Protein AF-V9IIV4-F1 (afdb_monomer_lite)

Structure (mmCIF, N/CA/C/O backbone):
data_AF-V9IIV4-F1
#
_entry.id   AF-V9IIV4-F1
#
loop_
_atom_site.group_PDB
_atom_site.id
_atom_site.type_symbol
_atom_site.label_atom_id
_atom_site.label_alt_id
_atom_site.label_comp_id
_atom_site.label_asym_id
_atom_site.label_entity_id
_atom_site.label_seq_id
_atom_site.pdbx_PDB_ins_code
_atom_site.Cartn_x
_atom_site.Cartn_y
_atom_site.Cartn_z
_atom_site.occupancy
_atom_site.B_iso_or_equiv
_atom_site.auth_seq_id
_atom_site.auth_comp_id
_atom_site.auth_asym_id
_atom_site.auth_atom_id
_atom_site.pdbx_PDB_model_num
ATOM 1 N N . MET A 1 1 ? -5.811 -2.125 16.480 1.00 72.25 1 MET A N 1
ATOM 2 C CA . MET A 1 1 ? -6.351 -2.128 15.098 1.00 72.25 1 MET A CA 1
ATOM 3 C C . MET A 1 1 ? -5.546 -1.252 14.139 1.00 72.25 1 MET A C 1
ATOM 5 O O . MET A 1 1 ? -5.139 -1.759 13.114 1.00 72.25 1 MET A O 1
ATOM 9 N N . GLN A 1 2 ? -5.316 0.039 14.418 1.00 76.25 2 GLN A N 1
ATOM 10 C CA . GLN A 1 2 ? -4.634 0.940 13.460 1.00 76.25 2 GLN A CA 1
ATOM 11 C C . GLN A 1 2 ? -3.145 0.601 13.307 1.00 76.25 2 GLN A C 1
ATOM 13 O O . GLN A 1 2 ? -2.665 0.456 12.193 1.00 76.25 2 GLN A O 1
ATOM 18 N N . LYS A 1 3 ? -2.467 0.363 14.440 1.00 81.25 3 LYS A N 1
ATOM 19 C CA . LYS A 1 3 ? -1.062 -0.071 14.502 1.00 81.25 3 LYS A CA 1
ATOM 20 C C . LYS A 1 3 ? -0.787 -1.344 13.690 1.00 81.25 3 LYS A C 1
ATOM 22 O O . LYS A 1 3 ? 0.240 -1.424 13.039 1.00 81.25 3 LYS A O 1
ATOM 27 N N . ILE A 1 4 ? -1.736 -2.287 13.669 1.00 85.69 4 ILE A N 1
ATOM 28 C CA . ILE A 1 4 ? -1.622 -3.531 12.887 1.00 85.69 4 ILE A CA 1
ATOM 29 C C . ILE A 1 4 ? -1.481 -3.209 11.397 1.00 85.69 4 ILE A C 1
ATOM 31 O O . ILE A 1 4 ? -0.645 -3.803 10.740 1.00 85.69 4 ILE A O 1
ATOM 35 N N . ILE A 1 5 ? -2.229 -2.228 10.880 1.00 87.94 5 ILE A N 1
ATOM 36 C CA . ILE A 1 5 ? -2.138 -1.862 9.461 1.00 87.94 5 ILE A CA 1
ATOM 37 C C . ILE A 1 5 ? -0.801 -1.204 9.141 1.00 87.94 5 ILE A C 1
ATOM 39 O O . ILE A 1 5 ? -0.219 -1.530 8.117 1.00 87.94 5 ILE A O 1
ATOM 43 N N . PHE A 1 6 ? -0.290 -0.327 10.009 1.00 89.81 6 PHE A N 1
ATOM 44 C CA . PHE A 1 6 ? 1.044 0.247 9.811 1.00 89.81 6 PHE A CA 1
ATOM 45 C C . PHE A 1 6 ? 2.130 -0.836 9.792 1.00 89.81 6 PHE A C 1
ATOM 47 O O . PHE A 1 6 ? 3.004 -0.798 8.935 1.00 89.81 6 PHE A O 1
ATOM 54 N N . ILE A 1 7 ? 2.032 -1.841 10.670 1.00 90.75 7 ILE A N 1
ATOM 55 C CA . ILE A 1 7 ? 2.939 -2.999 10.665 1.00 90.75 7 ILE A CA 1
ATOM 56 C C . ILE A 1 7 ? 2.783 -3.812 9.374 1.00 90.75 7 ILE A C 1
ATOM 58 O O . ILE A 1 7 ? 3.779 -4.181 8.763 1.00 90.75 7 ILE A O 1
ATOM 62 N N . SER A 1 8 ? 1.554 -4.066 8.917 1.00 91.69 8 SER A N 1
ATOM 63 C CA . SER A 1 8 ? 1.326 -4.775 7.654 1.00 91.69 8 SER A CA 1
ATOM 64 C C . SER A 1 8 ? 1.916 -4.017 6.462 1.00 91.69 8 SER A C 1
ATOM 66 O O . SER A 1 8 ? 2.561 -4.631 5.622 1.00 91.69 8 SER A O 1
ATOM 68 N N . VAL A 1 9 ? 1.742 -2.691 6.401 1.00 91.69 9 VAL A N 1
ATOM 69 C CA . VAL A 1 9 ? 2.322 -1.842 5.346 1.00 91.69 9 VAL A CA 1
ATOM 70 C C . VAL A 1 9 ? 3.849 -1.873 5.400 1.00 91.69 9 VAL A C 1
ATOM 72 O O . VAL A 1 9 ? 4.477 -2.027 4.362 1.00 91.69 9 VAL A O 1
ATOM 75 N N . MET A 1 10 ? 4.454 -1.818 6.589 1.00 92.06 10 MET A N 1
ATOM 76 C CA . MET A 1 10 ? 5.904 -2.002 6.740 1.00 92.06 10 MET A CA 1
ATOM 77 C C . MET A 1 10 ? 6.371 -3.342 6.177 1.00 92.06 10 MET A C 1
ATOM 79 O O . MET A 1 10 ? 7.348 -3.396 5.441 1.00 92.06 10 MET A O 1
ATOM 83 N N . LEU A 1 11 ? 5.642 -4.416 6.479 1.00 92.31 11 LEU A N 1
ATOM 84 C CA . LEU A 1 11 ? 5.963 -5.755 6.000 1.00 92.31 11 LEU A CA 1
ATOM 85 C C . LEU A 1 11 ? 5.835 -5.861 4.470 1.00 92.31 11 LEU A C 1
ATOM 87 O O . LEU A 1 11 ? 6.667 -6.501 3.834 1.00 92.31 11 LEU A O 1
ATOM 91 N N . LEU A 1 12 ? 4.853 -5.180 3.866 1.00 91.19 12 LEU A N 1
ATOM 92 C CA . LEU A 1 12 ? 4.765 -5.032 2.410 1.00 91.19 12 LEU A CA 1
ATOM 93 C C . LEU A 1 12 ? 6.012 -4.337 1.843 1.00 91.19 12 LEU A C 1
ATOM 95 O O . LEU A 1 12 ? 6.596 -4.841 0.891 1.00 91.19 12 LEU A O 1
ATOM 99 N N . CYS A 1 13 ? 6.427 -3.214 2.435 1.00 91.25 13 CYS A N 1
ATOM 100 C CA . CYS A 1 13 ? 7.571 -2.435 1.957 1.00 91.25 13 CYS A CA 1
ATOM 101 C C . CYS A 1 13 ? 8.914 -3.164 2.097 1.00 91.25 13 CYS A C 1
ATOM 103 O O . CYS A 1 13 ? 9.822 -2.910 1.313 1.00 91.25 13 CYS A O 1
ATOM 105 N N . VAL A 1 14 ? 9.051 -4.046 3.091 1.00 90.12 14 VAL A N 1
ATOM 106 C CA . VAL A 1 14 ? 10.246 -4.889 3.260 1.00 90.12 14 VAL A CA 1
ATOM 107 C C . VAL A 1 14 ? 10.263 -6.029 2.242 1.00 90.12 14 VAL A C 1
ATOM 109 O O . VAL A 1 14 ? 11.318 -6.355 1.710 1.00 90.12 14 VAL A O 1
ATOM 112 N N . ASN A 1 15 ? 9.103 -6.623 1.952 1.00 88.94 15 ASN A N 1
ATOM 113 C CA . ASN A 1 15 ? 9.006 -7.729 0.999 1.00 88.94 15 ASN A CA 1
ATOM 114 C C . ASN A 1 15 ? 9.138 -7.280 -0.465 1.00 88.94 15 ASN A C 1
ATOM 116 O O . ASN A 1 15 ? 9.631 -8.046 -1.288 1.00 88.94 15 ASN A O 1
ATOM 120 N N . ASP A 1 16 ? 8.673 -6.076 -0.801 1.00 87.00 16 ASP A N 1
ATOM 121 C CA . ASP A 1 16 ? 8.770 -5.488 -2.141 1.00 87.00 16 ASP A CA 1
ATOM 122 C C . ASP A 1 16 ? 9.511 -4.148 -2.038 1.00 87.00 16 ASP A C 1
ATOM 124 O O . ASP A 1 16 ? 8.916 -3.109 -1.742 1.00 87.00 16 ASP A O 1
ATOM 128 N N . VAL A 1 17 ? 10.833 -4.171 -2.210 1.00 88.50 17 VAL A N 1
ATOM 129 C CA . VAL A 1 17 ? 11.672 -2.974 -2.075 1.00 88.50 17 VAL A CA 1
ATOM 130 C C . VAL A 1 17 ? 11.602 -2.164 -3.368 1.00 88.50 17 VAL A C 1
ATOM 132 O O . VAL A 1 17 ? 12.116 -2.582 -4.401 1.00 88.50 17 VAL A O 1
ATOM 135 N N . CYS A 1 18 ? 10.979 -0.986 -3.315 1.00 90.12 18 CYS A N 1
ATOM 136 C CA . CYS A 1 18 ? 10.948 -0.041 -4.432 1.00 90.12 18 CYS A CA 1
ATOM 137 C C . CYS A 1 18 ? 10.845 1.416 -3.959 1.00 90.12 18 CYS A C 1
ATOM 139 O O . CYS A 1 18 ? 10.493 1.685 -2.804 1.00 90.12 18 CYS A O 1
ATOM 141 N N . ALA A 1 19 ? 11.100 2.367 -4.866 1.00 90.88 19 ALA A N 1
ATOM 142 C CA . ALA A 1 19 ? 11.063 3.799 -4.559 1.00 90.88 19 ALA A CA 1
ATOM 143 C C . ALA A 1 19 ? 9.706 4.253 -3.987 1.00 90.88 19 ALA A C 1
ATOM 145 O O . ALA A 1 19 ? 9.650 5.014 -3.021 1.00 90.88 19 ALA A O 1
ATOM 146 N N . ILE A 1 20 ? 8.597 3.738 -4.529 1.00 91.56 20 ILE A N 1
ATOM 147 C CA . ILE A 1 20 ? 7.244 4.068 -4.051 1.00 91.56 20 ILE A CA 1
ATOM 148 C C . ILE A 1 20 ? 7.021 3.524 -2.634 1.00 91.56 20 ILE A C 1
ATOM 150 O O . ILE A 1 20 ? 6.477 4.216 -1.772 1.00 91.56 20 ILE A O 1
ATOM 154 N N . ASN A 1 21 ? 7.476 2.302 -2.361 1.00 92.06 21 ASN A N 1
ATOM 155 C CA . ASN A 1 21 ? 7.301 1.680 -1.054 1.00 92.06 21 ASN A CA 1
ATOM 156 C C . ASN A 1 21 ? 8.152 2.363 0.027 1.00 92.06 21 ASN A C 1
ATOM 158 O O . ASN A 1 21 ? 7.715 2.442 1.176 1.00 92.06 21 ASN A O 1
ATOM 162 N N . LEU A 1 22 ? 9.294 2.959 -0.331 1.00 92.50 22 LEU A N 1
ATOM 163 C CA . LEU A 1 22 ? 10.078 3.807 0.573 1.00 92.50 22 LEU A CA 1
ATOM 164 C C . LEU A 1 22 ? 9.273 5.021 1.064 1.00 92.50 22 LEU A C 1
ATOM 166 O O . LEU A 1 22 ? 9.311 5.352 2.250 1.00 92.50 22 LEU A O 1
ATOM 170 N N . ILE A 1 23 ? 8.470 5.643 0.195 1.00 93.38 23 ILE A N 1
ATOM 171 C CA . ILE A 1 23 ? 7.584 6.751 0.589 1.00 93.38 23 ILE A CA 1
ATOM 172 C C . ILE A 1 23 ? 6.574 6.277 1.644 1.00 93.38 23 ILE A C 1
ATOM 174 O O . ILE A 1 23 ? 6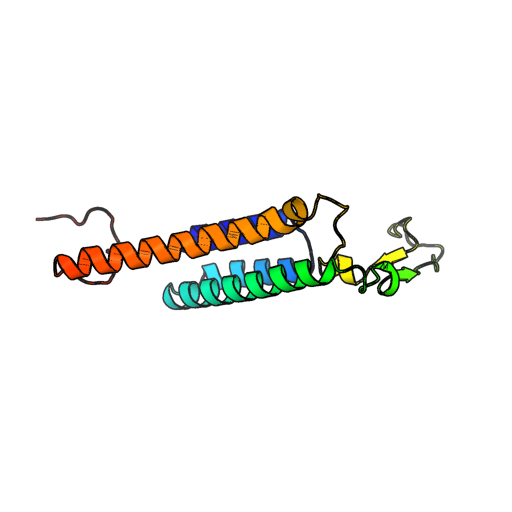.350 6.964 2.643 1.00 93.38 23 ILE A O 1
ATOM 178 N N . PHE A 1 24 ? 6.001 5.079 1.484 1.00 93.38 24 PHE A N 1
ATOM 179 C CA . PHE A 1 24 ? 5.096 4.516 2.492 1.00 93.38 24 PHE A CA 1
ATOM 180 C C . PHE A 1 24 ? 5.782 4.234 3.829 1.00 93.38 24 PHE A C 1
ATOM 182 O O . PHE A 1 24 ? 5.146 4.408 4.876 1.00 93.38 24 PHE A O 1
ATOM 189 N N . VAL A 1 25 ? 7.061 3.848 3.815 1.00 94.31 25 VAL A N 1
ATOM 190 C CA . VAL A 1 25 ? 7.856 3.689 5.038 1.00 94.31 25 VAL A CA 1
ATOM 191 C C . VAL A 1 25 ? 7.968 5.028 5.766 1.00 94.31 25 VAL A C 1
ATOM 193 O O . VAL A 1 25 ? 7.588 5.119 6.934 1.00 94.31 25 VAL A O 1
ATOM 196 N N . LEU A 1 26 ? 8.384 6.087 5.067 1.00 94.31 26 LEU A N 1
ATOM 197 C CA . LEU A 1 26 ? 8.517 7.429 5.647 1.00 94.31 26 LEU A CA 1
ATOM 198 C C . LEU A 1 26 ? 7.190 7.939 6.220 1.00 94.31 26 LEU A C 1
ATOM 200 O O . LEU A 1 26 ? 7.131 8.356 7.379 1.00 94.31 26 LEU A O 1
ATOM 204 N N . ILE A 1 27 ? 6.102 7.837 5.447 1.00 92.75 27 ILE A N 1
ATOM 205 C CA . ILE A 1 27 ? 4.762 8.239 5.896 1.00 92.75 27 ILE A CA 1
ATOM 206 C C . ILE A 1 27 ? 4.377 7.484 7.170 1.00 92.75 27 ILE A C 1
ATOM 208 O O . ILE A 1 27 ? 3.886 8.083 8.122 1.00 92.75 27 ILE A O 1
ATOM 212 N N . SER A 1 28 ? 4.600 6.174 7.215 1.00 91.75 28 SER A N 1
ATOM 213 C CA . SER A 1 28 ? 4.203 5.347 8.355 1.00 91.75 28 SER A CA 1
ATOM 214 C C . SER A 1 28 ? 5.008 5.657 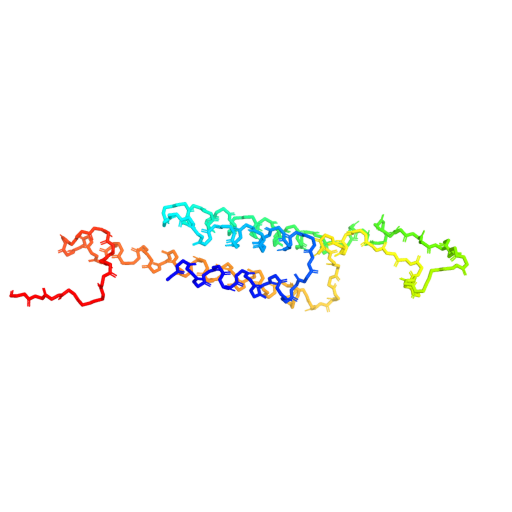9.623 1.00 91.75 28 SER A C 1
ATOM 216 O O . SER A 1 28 ? 4.413 5.737 10.699 1.00 91.75 28 SER A O 1
ATOM 218 N N . VAL A 1 29 ? 6.324 5.882 9.510 1.00 92.06 29 VAL A N 1
ATOM 219 C CA . VAL A 1 29 ? 7.191 6.267 10.644 1.00 92.06 29 VAL A CA 1
ATOM 220 C C . VAL A 1 29 ? 6.797 7.635 11.196 1.00 92.06 29 VAL A C 1
ATOM 222 O O . VAL A 1 29 ? 6.714 7.815 12.408 1.00 92.06 29 VAL A O 1
ATOM 225 N N . ILE A 1 30 ? 6.486 8.596 10.327 1.00 92.12 30 ILE A N 1
ATOM 226 C CA . ILE A 1 30 ? 6.036 9.922 10.758 1.00 92.12 30 ILE A CA 1
ATOM 227 C C . ILE A 1 30 ? 4.667 9.804 11.444 1.00 92.12 30 ILE A C 1
ATOM 229 O O . ILE A 1 30 ? 4.485 10.253 12.576 1.00 92.12 30 ILE A O 1
ATOM 233 N N . MET A 1 31 ? 3.705 9.143 10.797 1.00 91.12 31 MET A N 1
ATOM 234 C CA . MET A 1 31 ? 2.295 9.135 11.207 1.00 91.12 31 MET A CA 1
ATOM 235 C C . MET A 1 31 ? 2.020 8.338 12.485 1.00 91.12 31 MET A C 1
ATOM 237 O O . MET A 1 31 ? 1.021 8.601 13.163 1.00 91.12 31 MET A O 1
ATOM 241 N N . ILE A 1 32 ? 2.900 7.408 12.872 1.00 87.75 32 ILE A N 1
ATOM 242 C CA . ILE A 1 32 ? 2.750 6.666 14.131 1.00 87.75 32 ILE A CA 1
ATOM 243 C C . ILE A 1 32 ? 2.836 7.578 15.367 1.00 87.75 32 ILE A C 1
ATOM 245 O O . ILE A 1 32 ? 2.221 7.268 16.387 1.00 87.75 32 ILE A O 1
ATOM 249 N N . ASN A 1 33 ? 3.517 8.723 15.251 1.00 88.88 33 ASN A N 1
ATOM 250 C CA . ASN A 1 33 ? 3.675 9.709 16.323 1.00 88.88 33 ASN A CA 1
ATOM 251 C C . ASN A 1 33 ? 2.487 10.684 16.439 1.00 88.88 33 ASN A C 1
ATOM 253 O O . ASN A 1 33 ? 2.368 11.411 17.422 1.00 88.88 33 ASN A O 1
ATOM 257 N N . PHE A 1 34 ? 1.583 10.707 15.454 1.00 90.00 34 PHE A N 1
ATOM 258 C CA . PHE A 1 34 ? 0.449 11.634 15.428 1.00 90.00 34 PHE A CA 1
ATOM 259 C C . PHE A 1 34 ? -0.784 11.114 16.181 1.00 90.00 34 PHE A C 1
ATOM 261 O O . PHE A 1 34 ? -0.908 9.941 16.534 1.00 90.00 34 PHE A O 1
ATOM 268 N N . ARG A 1 35 ? -1.758 12.012 16.395 1.00 88.81 35 ARG A N 1
ATOM 269 C CA . ARG A 1 35 ? -3.043 11.696 17.038 1.00 88.81 35 ARG A CA 1
ATOM 270 C C . ARG A 1 35 ? -3.838 10.643 16.253 1.00 88.81 35 ARG A C 1
ATOM 272 O O . ARG A 1 35 ? -3.805 10.572 15.025 1.00 88.81 35 ARG A O 1
ATOM 279 N N . ARG A 1 36 ? -4.665 9.886 16.981 1.00 84.38 36 ARG A N 1
ATOM 280 C CA . ARG A 1 36 ? -5.492 8.782 16.458 1.00 84.38 36 ARG A CA 1
ATOM 281 C C . ARG A 1 36 ? -6.410 9.177 15.292 1.00 84.38 36 ARG A C 1
ATOM 283 O O . ARG A 1 36 ? -6.672 8.347 14.426 1.00 84.38 36 ARG A O 1
ATOM 290 N N . SER A 1 37 ? -6.938 10.400 15.271 1.00 85.38 37 SER A N 1
ATOM 291 C CA . SER A 1 37 ? -7.789 10.890 14.176 1.00 85.38 37 SER A CA 1
ATOM 292 C C . SER A 1 37 ? -7.021 10.954 12.853 1.00 85.38 37 SER A C 1
ATOM 294 O O . SER A 1 37 ? -7.476 10.400 11.851 1.00 85.38 37 SER A O 1
ATOM 296 N N . ILE A 1 38 ? -5.820 11.534 12.884 1.00 88.94 38 ILE A N 1
ATOM 297 C CA . ILE A 1 38 ? -4.914 11.654 11.736 1.00 88.94 38 ILE A CA 1
ATOM 298 C C . ILE A 1 38 ? -4.487 10.262 11.267 1.00 88.94 38 ILE A C 1
ATOM 300 O O . ILE A 1 38 ? -4.645 9.945 10.095 1.00 88.94 38 ILE A O 1
ATOM 304 N N . GLN A 1 39 ? -4.099 9.373 12.189 1.00 89.44 39 GLN A N 1
ATOM 305 C CA . GLN A 1 39 ? -3.752 7.982 11.866 1.00 89.44 39 GLN A CA 1
ATOM 306 C C . GLN A 1 39 ? -4.868 7.241 11.111 1.00 89.44 39 GLN A C 1
ATOM 308 O O . GLN A 1 39 ? -4.600 6.471 10.189 1.00 89.44 39 GLN A O 1
ATOM 313 N N . ILE A 1 40 ? -6.139 7.455 11.477 1.00 87.31 40 ILE A N 1
ATOM 314 C CA . ILE A 1 40 ? -7.273 6.848 10.762 1.00 87.31 40 ILE A CA 1
ATOM 315 C C . ILE A 1 40 ? -7.368 7.383 9.337 1.00 87.31 40 ILE A C 1
ATOM 317 O O . ILE A 1 40 ? -7.619 6.586 8.431 1.00 87.31 40 ILE A O 1
ATOM 321 N N . CYS A 1 41 ? -7.220 8.697 9.164 1.00 90.25 41 CYS A N 1
ATOM 322 C CA . CYS A 1 41 ? -7.277 9.344 7.861 1.00 90.25 41 CYS A CA 1
ATOM 323 C C . CYS A 1 41 ? -6.157 8.815 6.959 1.00 90.25 41 CYS A C 1
ATOM 325 O O . CYS A 1 41 ? -6.442 8.249 5.904 1.00 90.25 41 CYS A O 1
ATOM 327 N N . THR A 1 42 ? -4.915 8.853 7.450 1.00 91.62 42 THR A N 1
ATOM 328 C CA . THR A 1 42 ? -3.728 8.349 6.755 1.00 91.62 42 THR A CA 1
ATOM 329 C C . THR A 1 42 ? -3.907 6.907 6.308 1.00 91.62 42 THR A C 1
ATOM 331 O O . THR A 1 42 ? -3.677 6.601 5.146 1.00 91.62 42 THR A O 1
ATOM 334 N N . VAL A 1 43 ? -4.374 6.010 7.183 1.00 90.38 43 VAL A N 1
ATOM 335 C CA . VAL A 1 43 ? -4.559 4.603 6.797 1.00 90.38 43 VAL A CA 1
ATOM 336 C C . VAL A 1 43 ? -5.584 4.439 5.670 1.00 90.38 43 VAL A C 1
ATOM 338 O O . VAL A 1 43 ? -5.403 3.577 4.817 1.00 90.38 43 VAL A O 1
ATOM 341 N N . ASN A 1 44 ? -6.655 5.236 5.645 1.00 90.62 44 ASN A N 1
ATOM 342 C CA . ASN A 1 44 ? -7.626 5.157 4.550 1.00 90.62 44 ASN A CA 1
ATOM 343 C C . ASN A 1 44 ? -7.023 5.674 3.234 1.00 90.62 44 ASN A C 1
ATOM 345 O O . ASN A 1 44 ? -7.252 5.064 2.196 1.00 90.62 44 ASN A O 1
ATOM 349 N N . ILE A 1 45 ? -6.242 6.759 3.289 1.00 92.94 45 ILE A N 1
ATOM 350 C CA . ILE A 1 45 ? -5.551 7.322 2.121 1.00 92.94 45 ILE A CA 1
ATOM 351 C C . ILE A 1 45 ? -4.530 6.318 1.580 1.00 92.94 45 ILE A C 1
ATOM 353 O O . ILE A 1 45 ? -4.563 5.987 0.401 1.00 92.94 45 ILE A O 1
ATOM 357 N N . VAL A 1 46 ? -3.676 5.765 2.445 1.00 92.44 46 VAL A N 1
ATOM 358 C CA . VAL A 1 46 ? -2.678 4.755 2.064 1.00 92.44 46 VAL A CA 1
ATOM 359 C C . VAL A 1 46 ? -3.353 3.525 1.460 1.00 92.44 46 VAL A C 1
ATOM 361 O O . VAL A 1 46 ? -2.914 3.051 0.421 1.00 92.44 46 VAL A O 1
ATOM 364 N N . ALA A 1 47 ? -4.455 3.039 2.042 1.00 92.00 47 ALA A N 1
ATOM 365 C CA . ALA A 1 47 ? -5.201 1.916 1.475 1.00 92.00 47 ALA A CA 1
ATOM 366 C C . ALA A 1 47 ? -5.759 2.224 0.072 1.00 92.00 47 ALA A C 1
ATOM 368 O O . ALA A 1 47 ? -5.700 1.367 -0.806 1.00 92.00 47 ALA A O 1
ATOM 369 N N . ALA A 1 48 ? -6.257 3.444 -0.157 1.00 94.00 48 ALA A N 1
ATOM 370 C CA . ALA A 1 48 ? -6.728 3.870 -1.474 1.00 94.00 48 ALA A CA 1
ATOM 371 C C . ALA A 1 48 ? -5.581 3.941 -2.496 1.00 94.00 48 ALA A C 1
ATOM 373 O O . ALA A 1 48 ? -5.718 3.420 -3.601 1.00 94.00 48 ALA A O 1
ATOM 374 N N . ILE A 1 49 ? -4.432 4.511 -2.114 1.00 94.88 49 ILE A N 1
ATOM 375 C CA . ILE A 1 49 ? -3.244 4.584 -2.980 1.00 94.88 49 ILE A CA 1
ATOM 376 C C . ILE A 1 49 ? -2.729 3.177 -3.306 1.00 94.88 49 ILE A C 1
ATOM 378 O O . ILE A 1 49 ? -2.449 2.888 -4.463 1.00 94.88 49 ILE A O 1
ATOM 382 N N . ILE A 1 50 ? -2.653 2.277 -2.322 1.00 93.50 50 ILE A N 1
ATOM 383 C CA . ILE A 1 50 ? -2.274 0.869 -2.534 1.00 93.50 50 ILE A CA 1
ATOM 384 C C . ILE A 1 50 ? -3.235 0.187 -3.517 1.00 93.50 50 ILE A C 1
ATOM 386 O O . ILE A 1 50 ? -2.783 -0.566 -4.376 1.00 93.50 50 ILE A O 1
ATOM 390 N N . GLY A 1 51 ? -4.537 0.483 -3.442 1.00 94.44 51 GLY A N 1
ATOM 391 C CA . GLY A 1 51 ? -5.522 0.020 -4.421 1.00 94.44 51 GLY A CA 1
ATOM 392 C C . GLY A 1 51 ? -5.232 0.523 -5.839 1.00 94.44 51 GLY A C 1
ATOM 393 O O . GLY A 1 51 ? -5.205 -0.270 -6.776 1.00 94.44 51 GLY A O 1
ATOM 394 N N . ILE A 1 52 ? -4.942 1.819 -5.995 1.00 94.69 52 ILE A N 1
ATOM 395 C CA . ILE A 1 52 ? -4.562 2.413 -7.288 1.00 94.69 52 ILE A CA 1
ATOM 396 C C . ILE A 1 52 ? -3.276 1.771 -7.827 1.00 94.69 52 ILE A C 1
ATOM 398 O O . ILE A 1 52 ? -3.221 1.403 -8.998 1.00 94.69 52 ILE A O 1
ATOM 402 N N . LEU A 1 53 ? -2.262 1.579 -6.979 1.00 93.00 53 LEU A N 1
ATOM 403 C CA . LEU A 1 53 ? -1.005 0.930 -7.359 1.00 93.00 53 LEU A CA 1
ATOM 404 C C . LEU A 1 53 ? -1.213 -0.524 -7.781 1.00 93.00 53 LEU A C 1
ATOM 406 O O . LEU A 1 53 ? -0.603 -0.963 -8.751 1.00 93.00 53 LEU A O 1
ATOM 410 N N . MET A 1 54 ? -2.082 -1.264 -7.091 1.00 93.00 54 MET A N 1
ATOM 411 C CA . MET A 1 54 ? -2.423 -2.635 -7.463 1.00 93.00 54 MET A CA 1
ATOM 412 C C . MET A 1 54 ? -3.053 -2.686 -8.857 1.00 93.00 54 MET A C 1
ATOM 414 O O . MET A 1 54 ? -2.614 -3.480 -9.687 1.00 93.00 54 MET A O 1
ATOM 418 N N . VAL A 1 55 ? -4.021 -1.811 -9.145 1.00 94.19 55 VAL A N 1
ATOM 419 C CA . VAL A 1 55 ? -4.622 -1.722 -10.486 1.00 94.19 55 VAL A CA 1
ATOM 420 C C . VAL A 1 55 ? -3.578 -1.301 -11.522 1.00 94.19 55 VAL A C 1
ATOM 422 O O . VAL A 1 55 ? -3.501 -1.910 -12.584 1.00 94.19 55 VAL A O 1
ATOM 425 N N . GLY A 1 56 ? -2.720 -0.328 -11.208 1.00 92.75 56 GLY A N 1
ATOM 426 C CA . GLY A 1 56 ? -1.625 0.088 -12.087 1.00 92.75 56 GLY A CA 1
ATOM 427 C C . GLY A 1 56 ? -0.668 -1.061 -12.423 1.00 92.75 56 GLY A C 1
ATOM 428 O O . GLY A 1 56 ? -0.361 -1.288 -13.592 1.00 92.75 56 GLY A O 1
ATOM 429 N N . LYS A 1 57 ? -0.262 -1.851 -11.420 1.00 90.94 57 LYS A N 1
ATOM 430 C CA . LYS A 1 57 ? 0.579 -3.045 -11.609 1.00 90.94 57 LYS A CA 1
ATOM 431 C C . LYS A 1 57 ? -0.112 -4.124 -12.444 1.00 90.94 57 LYS A C 1
ATOM 433 O O . LYS A 1 57 ? 0.571 -4.807 -13.202 1.00 90.94 57 LYS A O 1
ATOM 438 N N . MET A 1 58 ? -1.434 -4.276 -12.326 1.00 92.06 58 MET A N 1
ATOM 439 C CA . MET A 1 58 ? -2.220 -5.188 -13.168 1.00 92.06 58 MET A CA 1
ATOM 440 C C . MET A 1 58 ? -2.289 -4.711 -14.620 1.00 92.06 58 MET A C 1
ATOM 442 O O . MET A 1 58 ? -2.061 -5.503 -15.529 1.00 92.06 58 MET A O 1
ATOM 446 N N . LEU A 1 59 ? -2.550 -3.420 -14.845 1.00 92.06 59 LEU A N 1
ATOM 447 C CA . LEU A 1 59 ? -2.585 -2.836 -16.188 1.00 92.06 59 LEU A CA 1
ATOM 448 C C . LEU A 1 59 ? -1.228 -2.944 -16.887 1.00 92.06 59 LEU A C 1
ATOM 450 O O . LEU A 1 59 ? -1.183 -3.193 -18.084 1.00 92.06 59 LEU A O 1
ATOM 454 N N . TYR A 1 60 ? -0.124 -2.840 -16.146 1.00 90.12 60 TYR A N 1
ATOM 455 C CA . TYR A 1 60 ? 1.221 -2.998 -16.701 1.00 90.12 60 TYR A CA 1
ATOM 456 C C . TYR A 1 60 ? 1.505 -4.399 -17.278 1.00 90.12 60 TYR A C 1
ATOM 458 O O . TYR A 1 60 ? 2.400 -4.564 -18.106 1.00 90.12 60 TYR A O 1
ATOM 466 N N . GLN A 1 61 ? 0.736 -5.419 -16.880 1.00 90.12 61 GLN A N 1
ATOM 467 C CA . GLN A 1 61 ? 0.922 -6.787 -17.376 1.00 90.12 61 GLN A CA 1
ATOM 468 C C . GLN A 1 61 ? 0.442 -6.990 -18.815 1.00 90.12 61 GLN A C 1
ATOM 470 O O . GLN A 1 61 ? 0.771 -8.010 -19.420 1.00 90.12 61 GLN A O 1
ATOM 475 N N . ILE A 1 62 ? -0.323 -6.053 -19.390 1.00 89.38 62 ILE A N 1
ATOM 476 C CA . ILE A 1 62 ? -0.798 -6.187 -20.771 1.00 89.38 62 ILE A CA 1
ATOM 477 C C . ILE A 1 62 ? 0.379 -6.311 -21.748 1.00 89.38 62 ILE A C 1
ATOM 479 O O . ILE A 1 62 ? 1.446 -5.716 -21.572 1.00 89.38 62 ILE A O 1
ATOM 483 N N . GLN A 1 63 ? 0.178 -7.076 -22.819 1.00 83.12 63 GLN A N 1
ATOM 484 C CA . GLN A 1 63 ? 1.216 -7.308 -23.829 1.00 83.12 63 GLN A CA 1
ATOM 485 C C . GLN A 1 63 ? 1.631 -6.023 -24.558 1.00 83.12 63 GLN A C 1
ATOM 487 O O . GLN A 1 63 ? 2.778 -5.906 -24.971 1.00 83.12 63 GLN A O 1
ATOM 492 N N . TYR A 1 64 ? 0.730 -5.041 -24.643 1.00 83.50 64 TYR A N 1
ATOM 493 C CA . TYR A 1 64 ? 0.966 -3.763 -25.317 1.00 83.50 64 TYR A CA 1
ATOM 494 C C . TYR A 1 64 ? 2.098 -2.929 -24.691 1.00 83.50 64 TYR A C 1
ATOM 496 O O . TYR A 1 64 ? 2.789 -2.184 -25.378 1.00 83.50 64 TYR A O 1
ATOM 504 N N . ILE A 1 65 ? 2.300 -3.047 -23.379 1.00 84.44 65 ILE A N 1
ATOM 505 C CA . ILE A 1 65 ? 3.333 -2.305 -22.658 1.00 84.44 65 ILE A CA 1
ATOM 506 C C . ILE A 1 65 ? 4.652 -3.072 -22.786 1.00 84.44 65 ILE A C 1
ATOM 508 O O . ILE A 1 65 ? 4.783 -4.132 -2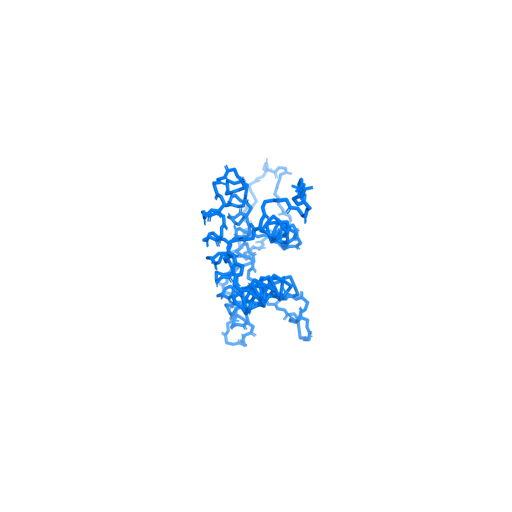2.193 1.00 84.44 65 ILE A O 1
ATOM 512 N N . ASN A 1 66 ? 5.644 -2.574 -23.523 1.00 86.31 66 ASN A N 1
ATOM 513 C CA . ASN A 1 66 ? 6.938 -3.259 -23.622 1.00 86.31 66 ASN A CA 1
ATOM 514 C C . ASN A 1 66 ? 7.886 -2.836 -22.489 1.00 86.31 66 ASN A C 1
ATOM 516 O O . ASN A 1 66 ? 8.288 -1.677 -22.440 1.00 86.31 66 ASN A O 1
ATOM 520 N N . HIS A 1 67 ? 8.261 -3.777 -21.610 1.00 86.38 67 HIS A N 1
ATOM 521 C CA . HIS A 1 67 ? 9.148 -3.513 -20.468 1.00 86.38 67 HIS A CA 1
ATOM 522 C C . HIS A 1 67 ? 10.502 -2.944 -20.907 1.00 86.38 67 HIS A C 1
ATOM 524 O O . HIS A 1 67 ? 11.057 -2.101 -20.207 1.00 86.38 67 HIS A O 1
ATOM 530 N N . SER A 1 68 ? 10.976 -3.316 -22.101 1.00 85.88 68 SER A N 1
ATOM 531 C CA . SER A 1 68 ? 12.290 -2.885 -22.561 1.00 85.88 68 SER A CA 1
ATOM 532 C C . SER A 1 68 ? 12.376 -1.409 -22.949 1.00 85.88 68 SER A C 1
ATOM 534 O O . SER A 1 68 ? 13.458 -0.853 -23.101 1.00 85.88 68 SER A O 1
ATOM 536 N N . ASN A 1 69 ? 11.233 -0.734 -23.101 1.00 87.75 69 ASN A N 1
ATOM 537 C CA . ASN A 1 69 ? 11.208 0.692 -23.426 1.00 87.75 69 ASN A CA 1
ATOM 538 C C . ASN A 1 69 ? 11.715 1.571 -22.269 1.00 87.75 69 ASN A C 1
ATOM 540 O O . ASN A 1 69 ? 11.991 2.749 -22.480 1.00 87.75 69 ASN A O 1
ATOM 544 N N . TRP A 1 70 ? 11.805 1.021 -21.055 1.00 85.06 70 TRP A N 1
ATOM 545 C CA . TRP A 1 70 ? 12.310 1.719 -19.868 1.00 85.06 70 TRP A CA 1
ATOM 546 C C . TRP A 1 70 ? 13.752 1.356 -19.519 1.00 85.06 70 TRP A C 1
ATOM 548 O O . TRP A 1 70 ? 14.239 1.770 -18.463 1.00 85.06 70 TRP A O 1
ATOM 558 N N . ASP A 1 71 ? 14.424 0.598 -20.385 1.00 87.69 71 ASP A N 1
ATOM 559 C CA . ASP A 1 71 ? 15.811 0.217 -20.186 1.00 87.69 71 ASP A CA 1
ATOM 560 C C . ASP A 1 71 ? 16.755 1.370 -20.536 1.00 87.69 71 ASP A C 1
ATOM 562 O O . ASP A 1 71 ? 16.718 1.947 -21.623 1.00 87.69 71 ASP A O 1
ATOM 566 N N . ILE A 1 72 ? 17.643 1.681 -19.601 1.00 84.19 72 ILE A N 1
ATOM 567 C CA . ILE A 1 72 ? 18.777 2.576 -19.767 1.00 84.19 72 ILE A CA 1
ATOM 568 C C . ILE A 1 72 ? 20.023 1.711 -19.910 1.00 84.19 72 ILE A C 1
ATOM 570 O O . ILE A 1 72 ? 20.353 0.921 -19.023 1.00 84.19 72 ILE A O 1
ATOM 574 N N . ASN A 1 73 ? 20.735 1.902 -21.017 1.00 82.94 73 ASN A N 1
ATOM 575 C CA . ASN A 1 73 ? 22.020 1.265 -21.249 1.00 82.94 73 ASN A CA 1
ATOM 576 C C . ASN A 1 73 ? 23.143 2.103 -20.614 1.00 82.94 73 ASN A C 1
ATOM 578 O O . ASN A 1 73 ? 23.433 3.217 -21.047 1.00 82.94 73 ASN A O 1
ATOM 582 N N . CYS A 1 74 ? 23.772 1.557 -19.582 1.00 75.00 74 CYS A N 1
ATOM 583 C CA . CYS A 1 74 ? 24.882 2.127 -18.832 1.00 75.00 74 CYS A CA 1
ATOM 584 C C . CYS A 1 74 ? 26.191 1.416 -19.217 1.00 75.00 74 CYS A C 1
ATOM 586 O O . CYS A 1 74 ? 26.796 0.724 -18.403 1.00 75.00 74 CYS A O 1
ATOM 588 N N . THR A 1 75 ? 26.633 1.554 -20.470 1.00 72.00 75 THR A N 1
ATOM 589 C CA . THR A 1 75 ? 27.870 0.920 -20.979 1.00 72.00 75 THR A CA 1
ATOM 590 C C . THR A 1 75 ? 29.144 1.726 -20.725 1.00 72.00 75 THR A C 1
ATOM 592 O O . THR A 1 75 ? 30.232 1.271 -21.068 1.00 72.00 75 THR A O 1
ATOM 595 N N . VAL A 1 76 ? 29.043 2.923 -20.143 1.00 67.19 76 VAL A N 1
ATOM 596 C CA . VAL A 1 76 ? 30.213 3.756 -19.838 1.00 67.19 76 VAL A CA 1
ATOM 597 C C . VAL A 1 76 ? 30.736 3.367 -18.459 1.00 67.19 76 VAL A C 1
ATOM 599 O O . VAL A 1 76 ? 30.215 3.828 -17.449 1.00 67.19 76 VAL A O 1
ATOM 602 N N . VAL A 1 77 ? 31.747 2.500 -18.420 1.00 61.47 77 VAL A N 1
ATOM 603 C CA . VAL A 1 77 ? 32.531 2.214 -17.211 1.00 61.47 77 VAL A CA 1
ATOM 604 C C . VAL A 1 77 ? 33.675 3.230 -17.159 1.00 61.47 77 VAL A C 1
ATOM 606 O O . VAL A 1 77 ? 34.589 3.131 -17.977 1.00 61.47 77 VAL A O 1
ATOM 609 N N . PRO A 1 78 ? 33.675 4.223 -16.251 1.00 57.59 78 PRO A N 1
ATOM 610 C CA . PRO A 1 78 ? 34.880 4.992 -15.990 1.00 57.59 78 PRO A CA 1
ATOM 611 C C . PRO A 1 78 ? 35.857 4.073 -15.251 1.00 57.59 78 PRO A C 1
ATOM 613 O O . PRO A 1 78 ? 35.469 3.403 -14.293 1.00 57.59 78 PRO A O 1
ATOM 616 N N . GLU A 1 79 ? 37.116 4.055 -15.681 1.00 58.62 79 GLU A N 1
ATOM 617 C CA . GLU A 1 79 ? 38.159 3.076 -15.323 1.00 58.62 79 GLU A CA 1
ATOM 618 C C . GLU A 1 79 ? 38.483 2.935 -13.812 1.00 58.62 79 GLU A C 1
ATOM 620 O O . GLU A 1 79 ? 39.325 2.123 -13.452 1.00 58.62 79 GLU A O 1
ATOM 625 N N . ASN A 1 80 ? 37.813 3.660 -12.901 1.00 58.34 80 ASN A N 1
ATOM 626 C CA . ASN A 1 80 ? 38.191 3.764 -11.482 1.00 58.34 80 ASN A CA 1
ATOM 627 C C . ASN A 1 80 ? 37.054 3.619 -10.443 1.00 58.34 80 ASN A C 1
ATOM 629 O O . ASN A 1 80 ? 37.226 4.034 -9.296 1.00 58.34 80 ASN A O 1
ATOM 633 N N . HIS A 1 81 ? 35.899 3.023 -10.767 1.00 57.69 81 HIS A N 1
ATOM 634 C CA . HIS A 1 81 ? 34.823 2.846 -9.774 1.00 57.69 81 HIS A CA 1
ATOM 635 C C . HIS A 1 81 ? 34.622 1.388 -9.335 1.00 57.69 81 HIS A C 1
ATOM 637 O O . HIS A 1 81 ? 33.961 0.594 -10.002 1.00 57.69 81 HIS A O 1
ATOM 643 N N . GLN A 1 82 ? 35.110 1.082 -8.127 1.00 57.31 82 GLN A N 1
ATOM 644 C CA . GLN A 1 82 ? 34.976 -0.192 -7.396 1.00 57.31 82 GLN A CA 1
ATOM 645 C C . GLN A 1 82 ? 33.517 -0.575 -7.035 1.00 57.31 82 GLN A C 1
ATOM 647 O O . GLN A 1 82 ? 33.271 -1.655 -6.507 1.00 57.31 82 GLN A O 1
ATOM 652 N N . TYR A 1 83 ? 32.541 0.288 -7.342 1.00 57.47 83 TYR A N 1
ATOM 653 C CA . TYR A 1 83 ? 31.110 0.094 -7.059 1.00 57.47 83 TYR A CA 1
ATOM 654 C C . TYR A 1 83 ? 30.240 -0.024 -8.323 1.00 57.47 83 TYR A C 1
ATOM 656 O O . TYR A 1 83 ? 29.015 0.062 -8.243 1.00 57.47 83 TYR A O 1
ATOM 664 N N . SER A 1 84 ? 30.854 -0.198 -9.494 1.00 55.22 84 SER A N 1
ATOM 665 C CA . SER A 1 84 ? 30.131 -0.373 -10.757 1.00 55.22 84 SER A CA 1
ATOM 666 C C . SER A 1 84 ? 29.490 -1.762 -10.791 1.00 55.22 84 SER A C 1
ATOM 668 O O . SER A 1 84 ? 30.190 -2.769 -10.720 1.00 55.22 84 SER A O 1
ATOM 670 N N . SER A 1 85 ? 28.162 -1.837 -10.880 1.00 58.66 85 SER A N 1
ATOM 671 C CA . SER A 1 85 ? 27.472 -3.106 -11.137 1.00 58.66 85 SER A CA 1
ATOM 672 C C . SER A 1 85 ? 27.897 -3.671 -12.493 1.00 58.66 85 SER A C 1
ATOM 674 O O . SER A 1 85 ? 27.973 -2.926 -13.468 1.00 58.66 85 SER A O 1
ATOM 676 N N . ASN A 1 86 ? 28.091 -4.989 -12.576 1.00 58.81 86 ASN A N 1
ATOM 677 C CA . ASN A 1 86 ? 28.373 -5.686 -13.837 1.00 58.81 86 ASN A CA 1
ATOM 678 C C . ASN A 1 86 ? 27.187 -5.652 -14.823 1.00 58.81 86 ASN A C 1
ATOM 680 O O . ASN A 1 86 ? 27.349 -6.025 -15.983 1.00 58.81 86 ASN A O 1
ATOM 684 N N . ASN A 1 87 ? 25.999 -5.217 -14.382 1.00 63.31 87 ASN A N 1
ATOM 685 C CA . ASN A 1 87 ? 24.857 -5.013 -15.267 1.00 63.31 87 ASN A CA 1
ATOM 686 C C . ASN A 1 87 ? 25.006 -3.703 -16.043 1.00 63.31 87 ASN A C 1
ATOM 688 O O . ASN A 1 87 ? 24.896 -2.612 -15.483 1.00 63.31 87 ASN A O 1
ATOM 692 N N . SER A 1 88 ? 25.164 -3.830 -17.359 1.00 68.31 88 SER A N 1
ATOM 693 C CA . SER A 1 88 ? 25.203 -2.709 -18.298 1.00 68.31 88 SER A CA 1
ATOM 694 C C . SER A 1 88 ? 23.827 -2.102 -18.573 1.00 68.31 88 SER A C 1
ATOM 696 O O . SER A 1 88 ? 23.741 -1.141 -19.323 1.00 68.31 88 SER A O 1
ATOM 698 N N . MET A 1 89 ? 22.743 -2.644 -18.013 1.00 75.12 89 MET A N 1
ATOM 699 C CA . MET A 1 89 ? 21.375 -2.257 -18.353 1.00 75.12 89 MET A CA 1
ATOM 700 C C . MET A 1 89 ? 20.509 -2.185 -17.096 1.00 75.12 89 MET A C 1
ATOM 702 O O . MET A 1 89 ? 20.500 -3.114 -16.286 1.00 75.12 89 MET A O 1
ATOM 706 N N . TYR A 1 90 ? 19.808 -1.065 -16.934 1.00 80.88 90 TYR A N 1
ATOM 707 C CA . TYR A 1 90 ? 18.938 -0.780 -15.795 1.00 80.88 90 TYR A CA 1
ATOM 708 C C . TYR A 1 90 ? 17.558 -0.362 -16.266 1.00 80.88 90 TYR A C 1
ATOM 710 O O . TYR A 1 90 ? 17.449 0.486 -17.144 1.00 80.88 90 TYR A O 1
ATOM 718 N N . ASN A 1 91 ? 16.508 -0.866 -15.626 1.00 86.69 91 ASN A N 1
ATOM 719 C CA . ASN A 1 91 ? 15.144 -0.490 -15.963 1.00 86.69 91 ASN A CA 1
ATOM 720 C C . ASN A 1 91 ? 14.562 0.501 -14.943 1.00 86.69 91 ASN A C 1
ATOM 722 O O . ASN A 1 91 ? 14.494 0.229 -13.741 1.00 86.69 91 ASN A O 1
ATOM 726 N N . ILE A 1 92 ? 14.097 1.658 -15.420 1.00 87.50 92 ILE A N 1
ATOM 727 C CA . ILE A 1 92 ? 13.501 2.686 -14.550 1.00 87.50 92 ILE A CA 1
ATOM 728 C C . ILE A 1 92 ? 12.173 2.206 -13.948 1.00 87.50 92 ILE A C 1
ATOM 730 O O . ILE A 1 92 ? 11.859 2.527 -12.800 1.00 87.50 92 ILE A O 1
ATOM 734 N N . ALA A 1 93 ? 11.376 1.444 -14.702 1.00 88.75 93 ALA A N 1
ATOM 735 C CA . ALA A 1 93 ? 10.092 0.943 -14.224 1.00 88.75 93 ALA A CA 1
ATOM 736 C C . ALA A 1 93 ? 10.285 -0.008 -13.035 1.00 88.75 93 ALA A C 1
ATOM 738 O O . ALA A 1 93 ? 9.559 0.109 -12.043 1.00 88.75 93 ALA A O 1
ATOM 739 N N . GLU A 1 94 ? 11.312 -0.864 -13.071 1.00 88.44 94 GLU A N 1
ATOM 740 C CA . GLU A 1 94 ? 11.646 -1.746 -11.947 1.00 88.44 94 GLU A CA 1
ATOM 741 C C . GLU A 1 94 ? 12.039 -0.966 -10.692 1.00 88.44 94 GLU A C 1
ATOM 743 O O . GLU A 1 94 ? 11.620 -1.329 -9.593 1.00 88.44 94 GLU A O 1
ATOM 748 N N . TRP A 1 95 ? 12.754 0.154 -10.836 1.00 87.56 95 TRP A N 1
ATOM 749 C CA . TRP A 1 95 ? 13.114 1.015 -9.705 1.00 87.56 95 TRP A CA 1
ATOM 750 C C . TRP A 1 95 ? 11.884 1.626 -9.009 1.00 87.56 95 TRP A C 1
ATOM 752 O O . TRP A 1 95 ? 11.801 1.676 -7.775 1.00 87.56 95 TRP A O 1
ATOM 762 N N . PHE A 1 96 ? 10.867 2.008 -9.789 1.00 89.19 96 PHE A N 1
ATOM 763 C CA . PHE A 1 96 ? 9.554 2.400 -9.260 1.00 89.19 96 PHE A CA 1
ATOM 764 C C . PHE A 1 96 ? 8.731 1.213 -8.724 1.00 89.19 96 PHE A C 1
ATOM 766 O O . PHE A 1 96 ? 7.680 1.415 -8.112 1.00 89.19 96 PHE A O 1
ATOM 773 N N . GLY A 1 97 ? 9.210 -0.021 -8.883 1.00 87.44 97 GLY A N 1
ATOM 774 C CA . GLY A 1 97 ? 8.565 -1.245 -8.412 1.00 87.44 97 GLY A CA 1
ATOM 775 C C . GLY A 1 97 ? 7.558 -1.823 -9.397 1.00 87.44 97 GLY A C 1
ATOM 776 O O . GLY A 1 97 ? 6.694 -2.605 -8.996 1.00 87.44 97 GLY A O 1
ATOM 777 N N . ILE A 1 98 ? 7.623 -1.427 -10.665 1.00 89.69 98 ILE A N 1
ATOM 778 C CA . ILE A 1 98 ? 6.770 -1.915 -11.741 1.00 89.69 98 ILE A CA 1
ATOM 779 C C . ILE A 1 98 ? 7.571 -2.923 -12.564 1.00 89.69 98 ILE A C 1
ATOM 781 O O . ILE A 1 98 ? 8.491 -2.563 -13.290 1.00 89.69 98 ILE A O 1
ATOM 785 N N . LYS A 1 99 ? 7.189 -4.196 -12.467 1.00 89.06 99 LYS A N 1
ATOM 786 C CA . LYS A 1 99 ? 7.801 -5.291 -13.222 1.00 89.06 99 LYS A CA 1
ATOM 787 C C . LYS A 1 99 ? 6.742 -6.139 -13.907 1.00 89.06 99 LYS A C 1
ATOM 789 O O . LYS A 1 99 ? 5.611 -6.254 -13.417 1.00 89.06 99 LYS A O 1
ATOM 794 N N . LYS A 1 100 ? 7.105 -6.738 -15.038 1.00 88.00 100 LYS A N 1
ATOM 795 C CA . LYS A 1 100 ? 6.270 -7.765 -15.662 1.00 88.00 100 LYS A CA 1
ATOM 796 C C . LYS A 1 100 ? 6.434 -9.081 -14.916 1.00 88.00 100 LYS A C 1
ATOM 798 O O . LYS A 1 100 ? 7.549 -9.489 -14.613 1.00 88.00 100 LYS A O 1
ATOM 803 N N . ALA A 1 101 ? 5.316 -9.712 -14.585 1.00 87.31 101 ALA A N 1
ATOM 804 C CA . ALA A 1 101 ? 5.314 -11.052 -14.029 1.00 87.31 101 ALA A CA 1
ATOM 805 C C . ALA A 1 101 ? 5.498 -12.071 -15.155 1.00 87.31 101 ALA A C 1
ATOM 807 O O . ALA A 1 101 ? 4.995 -11.889 -16.267 1.00 87.31 101 ALA A O 1
ATOM 808 N N . GLU A 1 102 ? 6.173 -13.170 -14.842 1.00 83.75 102 GLU A N 1
ATOM 809 C CA . GLU A 1 102 ? 6.167 -14.345 -15.705 1.00 83.75 102 GLU A CA 1
ATOM 810 C C . GLU A 1 102 ? 4.741 -14.916 -15.832 1.00 83.75 102 GLU A C 1
ATOM 812 O O . GLU A 1 102 ? 3.915 -14.735 -14.922 1.00 83.75 102 GLU A O 1
ATOM 817 N N . PRO A 1 103 ? 4.422 -15.611 -16.940 1.00 79.25 103 PRO A N 1
ATOM 818 C CA . PRO A 1 103 ? 3.114 -16.226 -17.136 1.00 79.25 103 PRO A CA 1
ATOM 819 C C . PRO A 1 103 ? 2.729 -17.109 -15.939 1.00 79.25 103 PRO A C 1
ATOM 821 O O . PRO A 1 103 ? 3.449 -18.033 -15.582 1.00 79.25 103 PRO A O 1
ATOM 824 N N . GLY A 1 104 ? 1.591 -16.815 -15.302 1.00 81.12 104 GLY A N 1
ATOM 825 C CA . GLY A 1 104 ? 1.100 -17.549 -14.125 1.00 81.12 104 GLY A CA 1
ATOM 826 C C . GLY A 1 104 ? 1.541 -16.995 -12.761 1.00 81.12 104 GLY A C 1
ATOM 827 O O . GLY A 1 104 ? 0.865 -17.255 -11.769 1.00 81.12 104 GLY A O 1
ATOM 828 N N . ASN A 1 105 ? 2.565 -16.136 -12.698 1.00 88.06 105 ASN A N 1
ATOM 829 C CA . ASN A 1 105 ? 3.135 -15.630 -11.436 1.00 88.06 105 ASN A CA 1
ATOM 830 C C . ASN A 1 105 ? 2.614 -14.237 -11.021 1.00 88.06 105 ASN A C 1
ATOM 832 O O . ASN A 1 105 ? 3.135 -13.593 -10.109 1.00 88.06 105 ASN A O 1
ATOM 836 N N . LEU A 1 106 ? 1.535 -13.755 -11.647 1.00 87.06 106 LEU A N 1
ATOM 837 C CA . LEU A 1 106 ? 0.937 -12.453 -11.324 1.00 87.06 106 LEU A CA 1
ATOM 838 C C . LEU A 1 106 ? 0.403 -12.383 -9.885 1.00 87.06 106 LEU A C 1
ATOM 840 O O . LEU A 1 106 ? 0.546 -11.365 -9.206 1.00 87.06 106 LEU A O 1
ATOM 844 N N . ALA A 1 107 ? -0.210 -13.465 -9.405 1.00 87.25 107 ALA A N 1
ATOM 845 C CA . ALA A 1 107 ? -0.717 -13.523 -8.037 1.00 87.25 107 ALA A CA 1
ATOM 846 C C . ALA A 1 107 ? 0.422 -13.399 -7.015 1.00 87.25 107 ALA A C 1
ATOM 848 O O . ALA A 1 107 ? 0.260 -12.739 -5.990 1.00 87.25 107 ALA A O 1
ATOM 849 N N . GLU A 1 108 ? 1.591 -13.962 -7.321 1.00 88.00 108 GLU A N 1
ATOM 850 C CA . GLU A 1 108 ? 2.776 -13.835 -6.482 1.00 88.00 108 GLU A CA 1
ATOM 851 C C . GLU A 1 108 ? 3.297 -12.394 -6.435 1.00 88.00 108 GLU A C 1
ATOM 853 O O . GLU A 1 108 ? 3.622 -11.901 -5.353 1.00 88.00 108 GLU A O 1
ATOM 858 N N . LEU A 1 109 ? 3.287 -11.683 -7.565 1.00 87.31 109 LEU A N 1
ATOM 859 C CA . LEU A 1 109 ? 3.650 -10.266 -7.618 1.00 87.31 109 LEU A CA 1
ATOM 860 C C . LEU A 1 109 ? 2.730 -9.390 -6.749 1.00 87.31 109 LEU A C 1
ATOM 862 O O . LEU A 1 109 ? 3.165 -8.408 -6.150 1.00 87.31 109 LEU A O 1
ATOM 866 N N . LEU A 1 110 ? 1.444 -9.738 -6.681 1.00 90.88 110 LEU A N 1
ATOM 867 C CA . LEU A 1 110 ? 0.409 -8.922 -6.042 1.00 90.88 110 LEU A CA 1
ATOM 868 C C . LEU A 1 110 ? 0.040 -9.383 -4.624 1.00 90.88 110 LEU A C 1
ATOM 870 O O . LEU A 1 110 ? -0.717 -8.684 -3.945 1.00 90.88 110 LEU A O 1
ATOM 874 N N . LYS A 1 111 ? 0.579 -10.515 -4.144 1.00 91.56 111 LYS A N 1
ATOM 875 C CA . LYS A 1 111 ? 0.196 -11.148 -2.864 1.00 91.56 111 LYS A CA 1
ATOM 876 C C . LYS A 1 111 ? 0.246 -10.187 -1.677 1.00 91.56 111 LYS A C 1
ATOM 878 O O . LYS A 1 111 ? -0.666 -10.164 -0.851 1.00 91.56 111 LYS A O 1
ATOM 883 N N . GLY A 1 112 ? 1.275 -9.341 -1.626 1.00 90.75 112 GLY A N 1
ATOM 884 C CA . GLY A 1 112 ? 1.430 -8.339 -0.577 1.00 90.75 112 GLY A CA 1
ATOM 885 C C . GLY A 1 112 ? 0.335 -7.266 -0.614 1.00 90.75 112 GLY A C 1
ATOM 886 O O . GLY A 1 112 ? -0.276 -6.972 0.413 1.00 90.75 112 GLY A O 1
ATOM 887 N N . TYR A 1 113 ? 0.042 -6.722 -1.799 1.00 92.19 113 TYR A N 1
ATOM 888 C CA . TYR A 1 113 ? -0.990 -5.697 -2.001 1.00 92.19 113 TYR A CA 1
ATOM 889 C C . TYR A 1 113 ? -2.386 -6.234 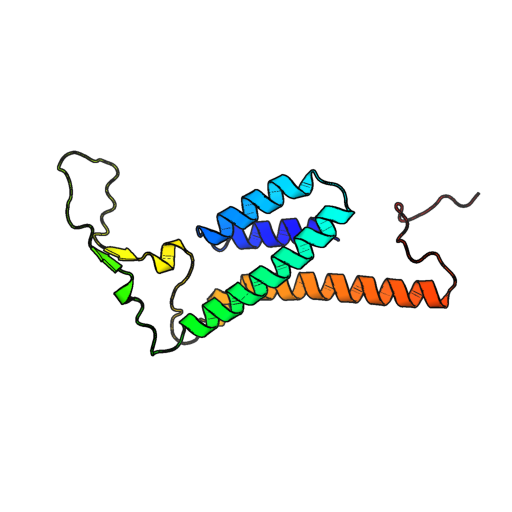-1.656 1.00 92.19 113 TYR A C 1
ATOM 891 O O . TYR A 1 113 ? -3.135 -5.584 -0.924 1.00 92.19 113 TYR A O 1
ATOM 899 N N . ILE A 1 114 ? -2.696 -7.459 -2.098 1.00 93.12 114 ILE A N 1
ATOM 900 C CA . ILE A 1 114 ? -3.936 -8.168 -1.751 1.00 93.12 114 ILE A CA 1
ATOM 901 C C . ILE A 1 114 ? -4.049 -8.317 -0.229 1.00 93.12 114 ILE A C 1
ATOM 903 O O . ILE A 1 114 ? -5.089 -7.991 0.346 1.00 93.12 114 ILE A O 1
ATOM 907 N N . GLY A 1 115 ? -2.969 -8.734 0.439 1.00 92.31 115 GLY A N 1
ATOM 908 C CA . GLY A 1 115 ? -2.920 -8.854 1.896 1.00 92.31 115 GLY A CA 1
ATOM 909 C C . GLY A 1 115 ? -3.296 -7.554 2.614 1.00 92.31 115 GLY A C 1
ATOM 910 O O . GLY A 1 115 ? -4.137 -7.568 3.517 1.00 92.31 115 GLY A O 1
ATOM 911 N N . ILE A 1 116 ? -2.755 -6.408 2.185 1.00 92.56 116 ILE A N 1
ATOM 912 C CA . ILE A 1 116 ? -3.109 -5.107 2.778 1.00 92.56 116 ILE A CA 1
ATOM 913 C C . ILE A 1 116 ? -4.583 -4.764 2.561 1.00 92.56 116 ILE A C 1
ATOM 915 O O . ILE A 1 116 ? -5.252 -4.304 3.494 1.00 92.56 116 ILE A O 1
ATOM 919 N N . ILE A 1 117 ? -5.117 -4.994 1.361 1.00 92.94 117 ILE A N 1
ATOM 920 C CA . ILE A 1 117 ? -6.529 -4.724 1.058 1.00 92.94 117 ILE A CA 1
ATOM 921 C C . ILE A 1 117 ? -7.442 -5.579 1.943 1.00 92.94 117 ILE A C 1
ATOM 923 O O . ILE A 1 117 ? -8.396 -5.062 2.527 1.00 92.94 117 ILE A O 1
ATOM 927 N N . VAL A 1 118 ? -7.120 -6.859 2.131 1.00 93.56 118 VAL A N 1
ATOM 928 C CA . VAL A 1 118 ? -7.878 -7.751 3.019 1.00 93.56 118 VAL A CA 1
ATOM 929 C C . VAL A 1 118 ? -7.849 -7.241 4.462 1.00 93.56 118 VAL A C 1
ATOM 931 O O . VAL A 1 118 ? -8.905 -7.063 5.072 1.00 93.56 118 VAL A O 1
ATOM 934 N N . VAL A 1 119 ? -6.670 -6.928 5.009 1.00 92.75 119 VAL A N 1
ATOM 935 C CA . VAL A 1 119 ? -6.527 -6.460 6.402 1.00 92.75 119 VAL A CA 1
ATOM 936 C C . VAL A 1 119 ? -7.251 -5.126 6.629 1.00 92.75 119 VAL A C 1
ATOM 938 O O . VAL A 1 119 ? -7.934 -4.935 7.643 1.00 92.75 119 VAL A O 1
ATOM 941 N N . THR A 1 120 ? -7.132 -4.186 5.690 1.00 91.38 120 THR A N 1
ATOM 942 C CA . THR A 1 120 ? -7.779 -2.866 5.781 1.00 91.38 120 THR A CA 1
ATOM 943 C C . THR A 1 120 ? -9.303 -2.969 5.690 1.00 91.38 120 THR A C 1
ATOM 945 O O . THR A 1 120 ? -10.008 -2.336 6.487 1.00 91.38 120 THR A O 1
ATOM 948 N N . THR A 1 121 ? -9.811 -3.824 4.802 1.00 92.31 121 THR A N 1
ATOM 949 C CA . THR A 1 121 ? -11.244 -4.108 4.649 1.00 92.31 121 THR A CA 1
ATOM 950 C C . THR A 1 121 ? -11.803 -4.796 5.890 1.00 92.31 121 THR A C 1
ATOM 952 O O . THR A 1 121 ? -12.789 -4.334 6.467 1.00 92.31 121 THR A O 1
ATOM 955 N N . LEU A 1 122 ? -11.124 -5.827 6.395 1.00 93.06 122 LEU A N 1
ATOM 956 C CA . LEU A 1 122 ? -11.521 -6.545 7.606 1.00 93.06 122 LEU A CA 1
ATOM 957 C C . LEU A 1 122 ? -11.584 -5.611 8.822 1.00 93.06 122 LEU A C 1
ATOM 959 O O . LEU A 1 122 ? -12.549 -5.644 9.590 1.00 93.06 122 LEU A O 1
ATOM 963 N N . ARG A 1 123 ? -10.625 -4.686 8.968 1.00 89.5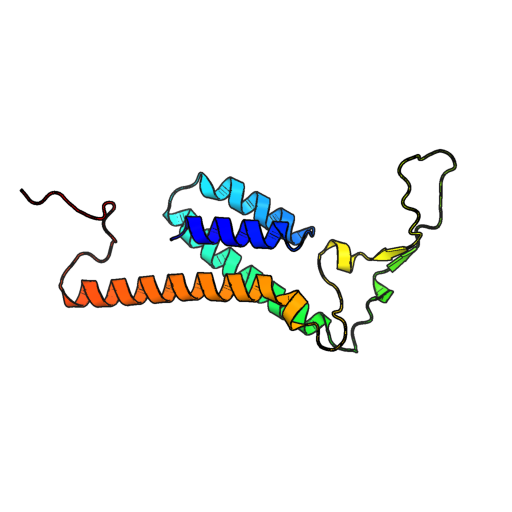6 123 ARG A N 1
ATOM 964 C CA . ARG A 1 123 ? -10.699 -3.647 10.008 1.00 89.56 123 ARG A CA 1
ATOM 965 C C . ARG A 1 123 ? -11.968 -2.800 9.881 1.00 89.56 123 ARG A C 1
ATOM 967 O O . ARG A 1 123 ? -12.569 -2.474 10.910 1.00 89.56 123 ARG A O 1
ATOM 974 N N . LYS A 1 124 ? -12.340 -2.377 8.668 1.00 89.12 124 LYS A N 1
ATOM 975 C CA . LYS A 1 124 ? -13.550 -1.572 8.429 1.00 89.12 124 LYS A CA 1
ATOM 976 C C . LYS A 1 124 ? -14.806 -2.370 8.766 1.00 89.12 124 LYS A C 1
ATOM 978 O O . LYS A 1 124 ? -15.625 -1.858 9.525 1.00 89.12 124 LYS A O 1
ATOM 983 N N . ILE A 1 125 ? -14.895 -3.622 8.317 1.00 92.38 125 ILE A N 1
ATOM 984 C CA . ILE A 1 125 ? -16.001 -4.539 8.631 1.00 92.38 125 ILE A CA 1
ATOM 985 C C . ILE A 1 125 ? -16.172 -4.676 10.147 1.00 92.38 125 ILE A C 1
ATOM 987 O O . ILE A 1 125 ? -17.266 -4.459 10.665 1.00 92.38 125 ILE A O 1
ATOM 991 N N . ILE A 1 126 ? -15.088 -4.944 10.885 1.00 90.88 126 ILE A N 1
ATOM 992 C CA . ILE A 1 126 ? -15.143 -5.063 12.350 1.00 90.88 126 ILE A CA 1
ATOM 993 C C . ILE A 1 126 ? -15.641 -3.762 12.985 1.00 90.88 126 ILE A C 1
ATOM 995 O O . ILE A 1 126 ? -16.472 -3.802 13.891 1.00 90.88 126 ILE A O 1
ATOM 999 N N . ARG A 1 127 ? -15.171 -2.600 12.515 1.00 87.62 127 ARG A N 1
ATOM 1000 C CA . ARG A 1 127 ? -15.601 -1.303 13.058 1.00 87.62 127 ARG A CA 1
ATOM 1001 C C . ARG A 1 127 ? -17.089 -1.045 12.809 1.00 87.62 127 ARG A C 1
ATOM 1003 O O . ARG A 1 127 ? -17.764 -0.554 13.707 1.00 87.62 127 ARG A O 1
ATOM 1010 N N . ILE A 1 128 ? -17.588 -1.391 11.625 1.00 90.56 128 ILE A N 1
ATOM 1011 C CA . ILE A 1 128 ? -19.004 -1.258 11.268 1.00 90.56 128 ILE A CA 1
ATOM 1012 C C . ILE A 1 128 ? -19.853 -2.195 12.131 1.00 90.56 128 ILE A C 1
ATOM 1014 O O . ILE A 1 128 ? -20.809 -1.745 12.757 1.00 90.56 128 ILE A O 1
ATOM 1018 N N . ARG A 1 129 ? -19.465 -3.470 12.261 1.00 91.69 129 ARG A N 1
ATOM 1019 C CA . ARG A 1 129 ? -20.173 -4.439 13.110 1.00 91.69 129 ARG A CA 1
ATOM 1020 C C . ARG A 1 129 ? -20.232 -3.985 14.570 1.00 91.69 129 ARG A C 1
ATOM 1022 O O . ARG A 1 129 ? -21.288 -4.054 15.190 1.00 91.69 129 ARG A O 1
ATOM 1029 N N . GLN A 1 130 ? -19.116 -3.483 15.104 1.00 89.31 130 GLN A N 1
ATOM 1030 C CA . GLN A 1 130 ? -19.062 -2.928 16.460 1.00 89.31 130 GLN A CA 1
ATOM 1031 C C . GLN A 1 130 ? -19.981 -1.712 16.619 1.00 89.31 130 GLN A C 1
ATOM 1033 O O . GLN A 1 130 ? -20.654 -1.595 17.634 1.00 89.31 130 GLN A O 1
ATOM 1038 N N . CYS A 1 131 ? -20.045 -0.838 15.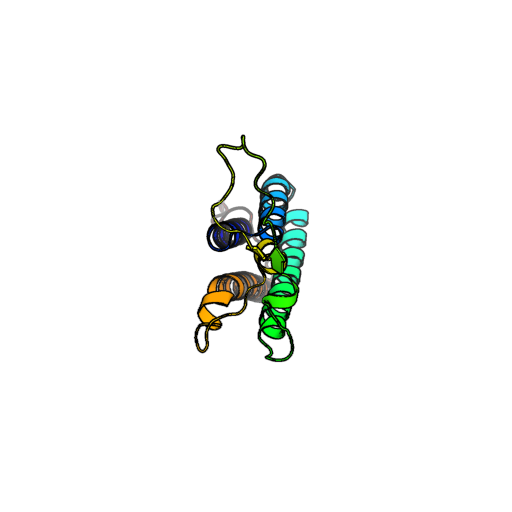615 1.00 88.81 131 CYS A N 1
ATOM 1039 C CA . CYS A 1 131 ? -20.935 0.321 15.609 1.00 88.81 131 CYS A CA 1
ATOM 1040 C C . CYS A 1 131 ? -22.414 -0.098 15.698 1.00 88.81 131 CYS A C 1
ATOM 1042 O O . CYS A 1 131 ? -23.128 0.359 16.589 1.00 88.81 131 CYS A O 1
ATOM 1044 N N . PHE A 1 132 ? -22.853 -1.022 14.836 1.00 91.31 132 PHE A N 1
ATOM 1045 C CA . PHE A 1 132 ? -24.233 -1.521 14.837 1.00 91.31 132 PHE A CA 1
ATOM 1046 C C . PHE A 1 132 ? -24.610 -2.213 16.147 1.00 91.31 132 PHE A C 1
ATOM 1048 O O . PHE A 1 132 ? -25.661 -1.921 16.710 1.00 91.31 132 PHE A O 1
ATOM 1055 N N . TYR A 1 133 ? -23.735 -3.083 16.656 1.00 91.06 133 TYR A N 1
ATOM 1056 C CA . TYR A 1 133 ? -23.977 -3.804 17.905 1.00 91.06 133 TYR A CA 1
ATOM 1057 C C . TYR A 1 133 ? -24.187 -2.857 19.095 1.00 91.06 133 TYR A C 1
ATOM 1059 O O . TYR A 1 133 ? -25.083 -3.066 19.907 1.00 91.06 133 TYR A O 1
ATOM 1067 N N . ARG A 1 134 ? -23.389 -1.787 19.179 1.00 88.25 134 ARG A N 1
ATOM 1068 C CA . ARG A 1 134 ? -23.466 -0.810 20.274 1.00 88.25 134 ARG A CA 1
ATOM 1069 C C . ARG A 1 134 ? -24.658 0.121 20.138 1.00 88.25 134 ARG A C 1
ATOM 1071 O O . ARG A 1 134 ? -25.354 0.352 21.121 1.00 88.25 134 ARG A O 1
ATOM 1078 N N . LYS A 1 135 ? -24.962 0.556 18.911 1.00 90.56 135 LYS A N 1
ATOM 1079 C CA . LYS A 1 135 ? -26.171 1.336 18.622 1.00 90.56 135 LYS A CA 1
ATOM 1080 C C . LYS A 1 135 ? -27.439 0.579 19.025 1.00 90.56 135 LYS A C 1
ATOM 1082 O O . LYS A 1 135 ? -28.323 1.175 19.625 1.00 90.56 135 LYS A O 1
ATOM 1087 N N . ALA A 1 136 ? -27.507 -0.725 18.754 1.00 92.38 136 ALA A N 1
ATOM 1088 C CA . ALA A 1 136 ? -28.643 -1.564 19.144 1.00 92.38 136 ALA A CA 1
ATOM 1089 C C . ALA A 1 136 ? -28.816 -1.698 20.671 1.00 92.38 136 ALA A C 1
ATOM 1091 O O . ALA A 1 136 ? -29.912 -1.990 21.134 1.00 92.38 136 ALA A O 1
ATOM 1092 N N . ARG A 1 137 ? -27.751 -1.478 21.451 1.00 90.69 137 ARG A N 1
ATOM 1093 C CA . ARG A 1 137 ? -27.744 -1.565 22.920 1.00 90.69 137 ARG A CA 1
ATOM 1094 C C . ARG A 1 137 ? -27.785 -0.205 23.623 1.00 90.69 137 ARG A C 1
ATOM 1096 O O . ARG A 1 137 ? -27.666 -0.159 24.840 1.00 90.69 137 ARG A O 1
ATOM 1103 N N . GLY A 1 138 ? -27.911 0.894 22.876 1.00 86.69 138 GLY A N 1
ATOM 1104 C CA . GLY A 1 138 ? -27.851 2.248 23.437 1.00 86.69 138 GLY A CA 1
ATOM 1105 C C . GLY A 1 138 ? -26.478 2.632 24.006 1.00 86.69 138 GLY A C 1
ATOM 1106 O O . GLY A 1 138 ? -26.370 3.602 24.748 1.00 86.69 138 GLY A O 1
ATOM 1107 N N . GLU A 1 139 ? -25.418 1.891 23.672 1.00 85.38 139 GLU A N 1
ATOM 1108 C CA . GLU A 1 139 ? -24.060 2.198 24.117 1.00 85.38 139 GLU A CA 1
ATOM 1109 C C . GLU A 1 139 ? -23.441 3.339 23.287 1.00 85.38 139 GLU A C 1
ATOM 1111 O O . GLU A 1 139 ? -23.743 3.477 22.094 1.00 85.38 139 GLU A O 1
ATOM 1116 N N . PRO A 1 140 ? -22.504 4.123 23.858 1.00 81.12 140 PRO A N 1
ATOM 1117 C CA . PRO A 1 140 ? -21.785 5.147 23.107 1.00 81.12 140 PRO A CA 1
ATOM 1118 C C . PRO A 1 140 ? -21.058 4.535 21.903 1.00 81.12 140 PRO A C 1
ATOM 1120 O O . PRO A 1 140 ? -20.464 3.464 21.996 1.00 81.12 140 PRO A O 1
ATOM 1123 N N . LEU A 1 141 ? -21.066 5.220 20.757 1.00 76.94 141 LEU A N 1
ATOM 1124 C CA . LEU A 1 141 ? -20.468 4.714 19.511 1.00 76.94 141 LEU A CA 1
ATOM 1125 C C . LEU A 1 141 ? -18.937 4.580 19.601 1.00 76.94 141 LEU A C 1
ATOM 1127 O O . LEU A 1 141 ? -18.340 3.722 18.941 1.00 76.94 141 LEU A O 1
ATOM 1131 N N . ASP A 1 142 ? -18.298 5.384 20.451 1.00 73.94 142 ASP A N 1
ATOM 1132 C CA . ASP A 1 142 ? -16.849 5.386 20.622 1.00 73.94 142 ASP A CA 1
ATOM 1133 C C . ASP A 1 142 ? -16.357 4.223 21.468 1.00 73.94 142 ASP A C 1
ATOM 1135 O O . ASP A 1 142 ? -16.775 4.021 22.610 1.00 73.94 142 ASP A O 1
ATOM 1139 N N . ARG A 1 143 ? -15.449 3.431 20.885 1.00 70.88 143 ARG A N 1
ATOM 1140 C CA . ARG A 1 143 ? -14.899 2.232 21.525 1.00 70.88 143 ARG A CA 1
ATOM 1141 C C . ARG A 1 143 ? -14.166 2.625 22.817 1.00 70.88 143 ARG A C 1
ATOM 1143 O O . ARG A 1 143 ? -13.297 3.499 22.731 1.00 70.88 143 ARG A O 1
ATOM 1150 N N . PRO A 1 144 ? -14.456 1.969 23.957 1.00 71.75 144 PRO A N 1
ATOM 1151 C CA . PRO A 1 144 ? -13.815 2.287 25.225 1.00 71.75 144 PRO A CA 1
ATOM 1152 C C . PRO A 1 144 ? -12.298 2.132 25.106 1.00 71.75 144 PRO A C 1
ATOM 1154 O O . PRO A 1 144 ? -11.798 1.300 24.339 1.00 71.75 144 PRO A O 1
ATOM 1157 N N . HIS A 1 145 ? -11.565 2.984 25.825 1.00 73.38 145 HIS A N 1
ATOM 1158 C CA . HIS A 1 145 ? -10.101 2.973 25.804 1.00 73.38 145 HIS A CA 1
ATOM 1159 C C . HIS A 1 145 ? -9.531 1.709 26.463 1.00 73.38 145 HIS A C 1
ATOM 1161 O O . HIS A 1 145 ? -8.477 1.224 26.058 1.00 73.38 145 HIS A O 1
ATOM 1167 N N . VAL A 1 146 ? -10.269 1.152 27.426 1.00 79.69 146 VAL A N 1
ATOM 1168 C CA . VAL A 1 146 ? -9.922 -0.052 28.184 1.00 79.69 146 VAL A CA 1
ATOM 1169 C C . VAL A 1 146 ? -10.876 -1.198 27.850 1.00 79.69 146 VAL A C 1
ATOM 1171 O O . VAL A 1 146 ? -12.049 -0.977 27.553 1.00 79.69 146 VAL A O 1
ATOM 1174 N N . MET A 1 147 ? -10.352 -2.426 27.863 1.00 77.25 147 MET A N 1
ATOM 1175 C CA . MET A 1 147 ? -11.127 -3.644 27.581 1.00 77.25 147 MET A CA 1
ATOM 1176 C C . MET A 1 147 ? -12.112 -3.958 28.716 1.00 77.25 147 MET A C 1
ATOM 1178 O O . MET A 1 147 ? -13.235 -4.372 28.450 1.00 77.25 147 MET A O 1
ATOM 1182 N N . PHE A 1 148 ? -11.692 -3.713 29.959 1.00 82.25 148 PHE A N 1
ATOM 1183 C CA . PHE A 1 148 ? -12.481 -3.916 31.168 1.00 82.25 148 PHE A CA 1
ATOM 1184 C C . PHE A 1 148 ? -12.507 -2.599 31.952 1.00 82.25 148 PHE A C 1
ATOM 1186 O O . PHE A 1 148 ? -11.496 -2.240 32.558 1.00 82.25 148 PHE A O 1
ATOM 1193 N N . PRO A 1 149 ? -13.596 -1.818 31.884 1.00 76.25 149 PRO A N 1
ATOM 1194 C CA . PRO A 1 149 ? -13.795 -0.722 32.820 1.00 76.25 149 PRO A CA 1
ATOM 1195 C C . PRO A 1 149 ? -14.078 -1.307 34.211 1.00 76.25 149 PRO A C 1
ATOM 1197 O O . PRO A 1 149 ? -14.809 -2.290 34.330 1.00 76.25 149 PRO A O 1
ATOM 1200 N N . PHE A 1 150 ? -13.481 -0.732 35.256 1.00 72.19 150 PHE A N 1
ATOM 1201 C CA . PHE A 1 150 ? -13.828 -1.091 36.628 1.00 72.19 150 PHE A CA 1
ATOM 1202 C C . PHE A 1 150 ? -15.263 -0.628 36.892 1.00 72.19 150 PHE A C 1
ATOM 1204 O O . PHE A 1 150 ? -15.529 0.572 36.929 1.00 72.19 150 PHE A O 1
ATOM 1211 N N . ASN A 1 151 ? -16.181 -1.583 37.027 1.00 61.19 151 ASN A N 1
ATOM 1212 C CA . ASN A 1 151 ? -17.484 -1.325 37.620 1.00 61.19 151 ASN A CA 1
ATOM 1213 C C . ASN A 1 151 ? -17.274 -1.283 39.138 1.00 61.19 151 ASN A C 1
ATOM 1215 O O . ASN A 1 151 ? -16.792 -2.266 39.705 1.00 61.19 151 ASN A O 1
ATOM 1219 N N . HIS A 1 152 ? -17.577 -0.141 39.753 1.00 46.34 152 HIS A N 1
ATOM 1220 C CA . HIS A 1 152 ? -17.829 -0.045 41.190 1.00 46.34 152 HIS A CA 1
ATOM 1221 C C . HIS A 1 152 ? -19.288 -0.394 41.468 1.00 46.34 152 HIS A C 1
ATOM 1223 O O . HIS A 1 152 ? -20.137 -0.024 40.622 1.00 46.34 152 HIS A O 1
#

Foldseek 3Di:
DLVVLLVLLVVLCVVQPAPVSVVSVVLSVVCVPDDPVSSVVSLVVVLVVLVVVLVVLVVCQDPPNDQCVQKDQQPDDDPDDPPDDPDRIDGPCVRRVRDHDDVPCSCVSCVSSVVSNVVSVVVVVVLVVLQVVCVVVVHDSDDDPDPDDDDD

Secondary structure (DSSP, 8-state):
-HHHHHHHHHHHHHHS--HHHHHHHHHHHHHTTS-HHHHHHHHHHHHHHHHHHHHHHHHTTSTTS-GGGGEEE-----TT-TT--S-SEEEHHHHTT--PPPTT-HHHHHHHHHHHHHHHHHHHHHHHHHHHHHHHTT--SSPPSSSS----

Sequence (152 aa):
MQKIIFISVMLLCVNDVCAINLIFVLISVIMINFRRSIQICTVNIVAAIIGILMVGKMLYQIQYINHSNWDINCTVVPENHQYSSNNSMYNIAEWFGIKKAEPGNLAELLKGYIGIIVVTTLRKIIRIRQCFYRKARGEPLDRPHVMFPFNH

pLDDT: mean 85.14, std 10.23, range [46.34, 94.88]

Radius of gyration: 21.6 Å; chains: 1; bounding box: 67×29×66 Å

Organism: Apis cerana (NCBI:txid7461)

InterPro domains:
  IPR027272 Piezo family [PTHR47049] (1-149)